Protein AF-A0A7S4VRE0-F1 (afdb_monomer)

Secondary structure (DSSP, 8-state):
-TT-HHHHH-GGGTTS-BSS-TT-S-HHHHHHHHTT-----TT-PPPPS-EEPBTTBTT-SB-EEPPTHHHHTT-EEE-TTS-B-S-TTS-HHHHHHHHHHSPSPPEEE--HHHHHHTHHHHHHHHHTTS------

Nearest PDB structures (foldseek):
  6ku6-assembly2_H  TM=9.692E-01  e=5.328E-10  Saccharomyces cerevisiae S288C
  5zyn-assembly1_B  TM=9.684E-01  e=9.035E-10  Saccharomyces cerevisiae S288C
  1p2e-assembly1_A  TM=9.131E-01  e=3.989E-05  Shewanella frigidimarina
  1qo8-assembly1_D  TM=6.946E-01  e=1.807E-05  Shewanella frigidimarina
  5kxj-assembly1_A  TM=6.641E-01  e=2.915E-03  Salmonella enterica subsp. enterica serovar Typhimurium str. LT2

Structure (mmCIF, N/CA/C/O backbone):
data_AF-A0A7S4VRE0-F1
#
_entry.id   AF-A0A7S4VRE0-F1
#
loop_
_atom_site.group_PDB
_atom_site.id
_atom_site.type_symbol
_atom_site.label_atom_id
_atom_site.label_alt_id
_atom_site.label_comp_id
_atom_site.label_asym_id
_atom_site.label_entity_id
_atom_site.label_seq_id
_atom_site.pdbx_PDB_ins_code
_atom_site.Cartn_x
_atom_site.Cartn_y
_atom_site.Cartn_z
_atom_site.occupancy
_atom_site.B_iso_or_equiv
_atom_site.auth_seq_id
_atom_site.auth_comp_id
_atom_site.auth_asym_id
_atom_site.auth_atom_id
_atom_site.pdbx_PDB_model_num
ATOM 1 N N . THR A 1 1 ? -0.683 -3.765 20.785 1.00 59.28 1 THR A N 1
ATOM 2 C CA . THR A 1 1 ? -0.899 -3.597 22.242 1.00 59.28 1 THR A CA 1
ATOM 3 C C . THR A 1 1 ? -2.379 -3.767 22.547 1.00 59.28 1 THR A C 1
ATOM 5 O O . THR A 1 1 ? -3.172 -3.715 21.614 1.00 59.28 1 THR A O 1
ATOM 8 N N . GLN A 1 2 ? -2.767 -3.960 23.815 1.00 63.28 2 GLN A N 1
ATOM 9 C CA . GLN A 1 2 ? -4.182 -4.116 24.212 1.00 63.28 2 GLN A CA 1
ATOM 10 C C . GLN A 1 2 ? -5.059 -2.887 23.877 1.00 63.28 2 GLN A C 1
ATOM 12 O O . GLN A 1 2 ? -6.265 -3.016 23.718 1.00 63.28 2 GLN A O 1
ATOM 17 N N . GLN A 1 3 ? -4.454 -1.706 23.701 1.00 82.00 3 GLN A N 1
ATOM 18 C CA . GLN A 1 3 ? -5.136 -0.451 23.341 1.00 82.00 3 GLN A CA 1
ATOM 19 C C . GLN A 1 3 ? -5.042 -0.103 21.842 1.00 82.00 3 GLN A C 1
ATOM 21 O O . GLN A 1 3 ? -5.149 1.063 21.453 1.00 82.00 3 GLN A O 1
ATOM 26 N N . SER A 1 4 ? -4.730 -1.075 20.984 1.00 92.19 4 SER A N 1
ATOM 27 C CA . SER A 1 4 ? -4.670 -0.830 19.543 1.00 92.19 4 SER A CA 1
ATOM 28 C C . SER A 1 4 ? -6.082 -0.668 18.984 1.00 92.19 4 SER A C 1
ATOM 30 O O . SER A 1 4 ? -6.878 -1.598 19.071 1.00 92.19 4 SER A O 1
ATOM 32 N N . LEU A 1 5 ? -6.365 0.481 18.361 1.00 95.44 5 LEU A N 1
ATOM 33 C CA . LEU A 1 5 ? -7.627 0.693 17.646 1.00 95.44 5 LEU A CA 1
ATOM 34 C C . LEU A 1 5 ? -7.777 -0.322 16.502 1.00 95.44 5 LEU A C 1
ATOM 36 O O . LEU A 1 5 ? -8.841 -0.899 16.324 1.00 95.44 5 LEU A O 1
ATOM 40 N N . LEU A 1 6 ? -6.689 -0.636 15.790 1.00 96.12 6 LEU A N 1
ATOM 41 C CA . LEU A 1 6 ? -6.727 -1.652 14.737 1.00 96.12 6 LEU A CA 1
ATOM 42 C C . LEU A 1 6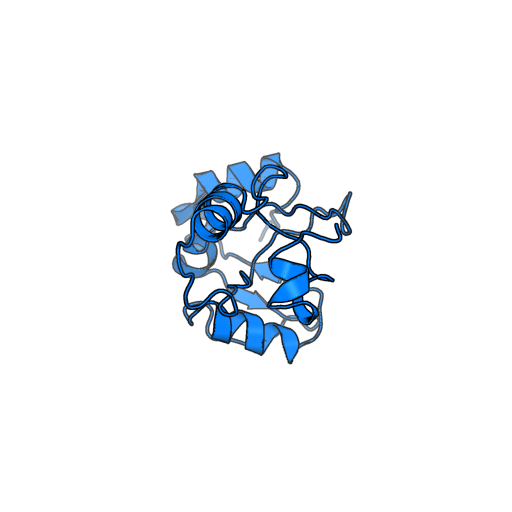 ? -7.120 -3.031 15.289 1.00 96.12 6 LEU A C 1
ATOM 44 O O . LEU A 1 6 ? -7.958 -3.700 14.700 1.00 96.12 6 LEU A O 1
ATOM 48 N N . ALA A 1 7 ? -6.583 -3.431 16.447 1.00 95.12 7 ALA A N 1
ATOM 49 C CA . ALA A 1 7 ? -6.953 -4.699 17.078 1.00 95.12 7 ALA A CA 1
ATOM 50 C C . ALA A 1 7 ? -8.415 -4.734 17.558 1.00 95.12 7 ALA A C 1
ATOM 52 O O . ALA A 1 7 ? -8.995 -5.812 17.635 1.00 95.12 7 ALA A O 1
ATOM 53 N N .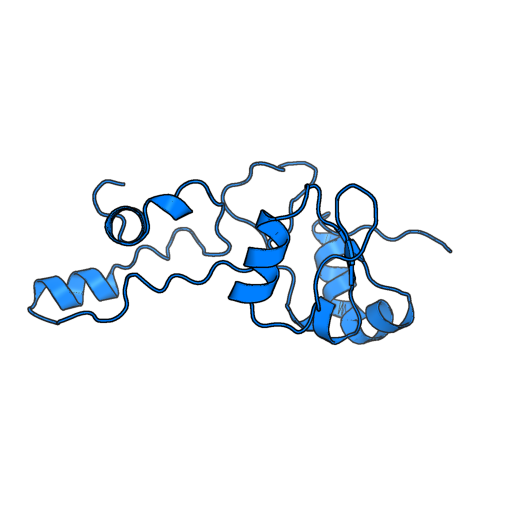 GLN A 1 8 ? -9.001 -3.581 17.889 1.00 94.75 8 GLN A N 1
ATOM 54 C CA . GLN A 1 8 ? -10.392 -3.476 18.336 1.00 94.75 8 GLN A CA 1
ATOM 55 C C . GLN A 1 8 ? -11.376 -3.514 17.162 1.00 94.75 8 GLN A C 1
ATOM 57 O O . GLN A 1 8 ? -12.347 -4.263 17.209 1.00 94.75 8 GLN A O 1
ATOM 62 N N . TYR A 1 9 ? -11.116 -2.737 16.108 1.00 96.31 9 TYR A N 1
ATOM 63 C CA . TYR A 1 9 ? -12.071 -2.534 15.014 1.00 96.31 9 TYR A CA 1
ATOM 64 C C . TYR A 1 9 ? -11.821 -3.429 13.793 1.00 96.31 9 TYR A C 1
ATOM 66 O O . TYR A 1 9 ? -12.765 -3.772 13.087 1.00 96.31 9 TYR A O 1
ATOM 74 N N . ARG A 1 10 ? -10.568 -3.827 13.531 1.00 96.50 10 ARG A N 1
ATOM 75 C CA . ARG A 1 10 ? -10.160 -4.669 12.387 1.00 96.50 10 ARG A CA 1
ATOM 76 C C . ARG A 1 10 ? -9.045 -5.657 12.762 1.00 96.50 10 ARG A C 1
ATOM 78 O O . ARG A 1 10 ? -7.952 -5.619 12.183 1.00 96.50 10 ARG A O 1
ATOM 85 N N . PRO A 1 11 ? -9.290 -6.560 13.735 1.00 95.69 11 PRO A N 1
ATOM 86 C CA . PRO A 1 11 ? -8.298 -7.546 14.167 1.00 95.69 11 PRO A CA 1
ATOM 87 C C . PRO A 1 11 ? -7.816 -8.447 13.023 1.00 95.69 11 PRO A C 1
ATOM 89 O O . PRO A 1 11 ? -6.675 -8.907 13.043 1.00 95.69 11 PRO A O 1
ATOM 92 N N . ASP A 1 12 ? -8.648 -8.650 12.000 1.00 95.69 12 ASP A N 1
ATOM 93 C CA . ASP A 1 12 ? -8.320 -9.392 10.786 1.00 95.69 12 ASP A CA 1
ATOM 94 C C . ASP A 1 12 ? -7.128 -8.794 10.023 1.00 95.69 12 ASP A C 1
ATOM 96 O O . ASP A 1 12 ? -6.383 -9.540 9.395 1.00 95.69 12 ASP A O 1
ATOM 100 N N . LEU A 1 13 ? -6.873 -7.486 10.129 1.00 96.25 13 LEU A N 1
ATOM 101 C CA . LEU A 1 13 ? -5.767 -6.811 9.439 1.00 96.25 13 LEU A CA 1
ATOM 102 C C . LEU A 1 13 ? -4.454 -6.776 10.235 1.00 96.25 13 LEU A C 1
ATOM 104 O O . LEU A 1 13 ? -3.427 -6.378 9.691 1.00 96.25 13 LEU A O 1
ATOM 108 N N . MET A 1 14 ? -4.440 -7.214 11.499 1.00 94.38 14 MET A N 1
ATOM 109 C CA . MET A 1 14 ? -3.271 -7.102 12.394 1.00 94.38 14 MET A CA 1
ATOM 110 C C . MET A 1 14 ? -2.025 -7.859 11.915 1.00 94.38 14 MET A C 1
ATOM 112 O O . MET A 1 14 ? -0.911 -7.569 12.354 1.00 94.38 14 MET A O 1
ATOM 116 N N . HIS A 1 15 ? -2.206 -8.854 11.048 1.00 94.00 15 HIS A N 1
ATOM 117 C CA . HIS A 1 15 ? -1.110 -9.638 10.488 1.00 94.00 15 HIS A CA 1
ATOM 118 C C . HIS A 1 15 ? -0.371 -8.905 9.356 1.00 94.00 15 HIS A C 1
ATOM 120 O O . HIS A 1 15 ? 0.767 -9.264 9.046 1.00 94.00 15 HIS A O 1
ATOM 126 N N . LEU A 1 16 ? -0.989 -7.885 8.751 1.00 96.06 16 LEU A N 1
ATOM 127 C CA . LEU A 1 16 ? -0.405 -7.127 7.651 1.00 96.06 16 LEU A CA 1
ATOM 128 C C . LEU A 1 16 ? 0.692 -6.174 8.147 1.00 96.06 16 LEU A C 1
ATOM 130 O O . LEU A 1 16 ? 0.618 -5.654 9.264 1.00 96.06 16 LEU A O 1
ATOM 134 N N . PRO A 1 17 ? 1.716 -5.904 7.321 1.00 96.00 17 PRO A N 1
ATOM 135 C CA . PRO A 1 17 ? 2.636 -4.812 7.590 1.00 96.00 17 PRO A CA 1
ATOM 136 C C . PRO A 1 17 ? 1.953 -3.454 7.344 1.00 96.00 17 PRO A C 1
ATOM 138 O O . PRO A 1 17 ? 0.884 -3.371 6.741 1.00 96.00 17 PRO A O 1
ATOM 141 N N . THR A 1 18 ? 2.594 -2.373 7.780 1.00 96.50 18 THR A N 1
ATOM 142 C CA . THR A 1 18 ? 2.076 -1.003 7.663 1.00 96.50 18 THR A CA 1
ATOM 143 C C . THR A 1 18 ? 3.033 -0.100 6.893 1.00 96.50 18 THR A C 1
ATOM 145 O O . THR A 1 18 ? 4.233 -0.347 6.851 1.00 96.50 18 THR A O 1
ATOM 148 N N . THR A 1 19 ? 2.524 0.968 6.286 1.00 96.12 19 THR A N 1
ATOM 149 C CA . THR A 1 19 ? 3.349 2.052 5.719 1.00 96.12 19 THR A CA 1
ATOM 150 C C . THR A 1 19 ? 3.447 3.258 6.650 1.00 96.12 19 THR A C 1
ATOM 152 O O . THR A 1 19 ? 4.111 4.239 6.325 1.00 96.12 19 THR A O 1
ATOM 155 N N . ASN A 1 20 ? 2.764 3.204 7.795 1.00 95.81 20 ASN A N 1
ATOM 156 C CA . ASN A 1 20 ? 2.771 4.261 8.793 1.00 95.81 20 ASN A CA 1
ATOM 157 C C . ASN A 1 20 ? 4.031 4.185 9.662 1.00 95.81 20 ASN A C 1
ATOM 159 O O . ASN A 1 20 ? 4.584 3.107 9.884 1.00 95.81 20 ASN A O 1
ATOM 163 N N . GLY A 1 21 ? 4.452 5.331 10.195 1.00 92.81 21 GLY A N 1
ATOM 164 C CA . GLY A 1 21 ? 5.466 5.366 11.243 1.00 92.81 21 GLY A CA 1
ATOM 165 C C . GLY A 1 21 ? 4.919 4.856 12.579 1.00 92.81 21 GLY A C 1
ATOM 166 O O . GLY A 1 21 ? 3.709 4.821 12.804 1.00 92.81 21 GLY A O 1
ATOM 167 N N . GLU A 1 22 ? 5.819 4.515 13.499 1.00 92.00 22 GLU A N 1
ATOM 168 C CA . GLU A 1 22 ? 5.470 3.978 14.827 1.00 92.00 22 GLU A CA 1
ATOM 169 C C . GLU A 1 22 ? 4.628 4.940 15.683 1.00 92.00 22 GLU A C 1
ATOM 171 O O . GLU A 1 22 ? 3.936 4.512 16.600 1.00 92.00 22 GLU A O 1
ATOM 176 N N . HIS A 1 23 ? 4.641 6.232 15.349 1.00 93.12 23 HIS A N 1
ATOM 177 C CA . HIS A 1 23 ? 3.879 7.288 16.016 1.00 93.12 23 HIS A CA 1
ATOM 178 C C . HIS A 1 23 ? 2.390 7.332 15.622 1.00 93.12 23 HIS A C 1
ATOM 180 O O . HIS A 1 23 ? 1.619 8.086 16.210 1.00 93.12 23 HIS A O 1
ATOM 186 N N . CYS A 1 24 ? 1.946 6.552 14.633 1.00 94.56 24 CYS A N 1
ATOM 187 C CA . CYS A 1 24 ? 0.542 6.508 14.213 1.00 94.56 24 CYS A CA 1
ATOM 188 C C . CYS A 1 24 ? -0.293 5.582 15.122 1.00 94.56 24 CYS A C 1
ATOM 190 O O . CYS A 1 24 ? -0.784 4.538 14.693 1.00 94.56 24 CYS A O 1
ATOM 192 N N . THR A 1 25 ? -0.452 5.959 16.391 1.00 94.56 25 THR A N 1
ATOM 193 C CA . THR A 1 25 ? -1.039 5.138 17.475 1.00 94.56 25 THR A CA 1
ATOM 194 C C . THR A 1 25 ? -2.506 5.447 17.795 1.00 94.56 25 THR A C 1
ATOM 196 O O . THR A 1 25 ? -3.122 4.743 18.605 1.00 94.56 25 THR A O 1
ATOM 199 N N . GLY A 1 26 ? -3.083 6.471 17.158 1.00 96.00 26 GLY A N 1
ATOM 200 C CA . GLY A 1 26 ? -4.479 6.879 17.346 1.00 96.00 26 GLY A CA 1
ATOM 201 C C . GLY A 1 26 ? -4.735 7.719 18.600 1.00 96.00 26 GLY A C 1
ATOM 202 O O . GLY A 1 26 ? -5.871 7.783 19.061 1.00 96.00 26 GLY A O 1
ATOM 203 N N . ASP A 1 27 ? -3.705 8.352 19.164 1.00 96.12 27 ASP A N 1
ATOM 204 C CA . ASP A 1 27 ? -3.801 9.041 20.459 1.00 96.12 27 ASP A CA 1
ATOM 205 C C . ASP A 1 27 ? -4.836 10.174 20.458 1.00 96.12 27 ASP A C 1
ATOM 207 O O . ASP A 1 27 ? -5.592 10.311 21.414 1.00 96.12 27 ASP A O 1
ATOM 211 N N . GLY A 1 28 ? -4.955 10.925 19.357 1.00 96.56 28 GLY A N 1
ATOM 212 C CA . GLY A 1 28 ? -5.983 11.961 19.210 1.00 96.56 28 GLY A CA 1
ATOM 213 C C . GLY A 1 28 ? -7.416 11.419 19.275 1.00 96.56 28 GLY A C 1
ATOM 214 O O . GLY A 1 28 ? -8.258 12.004 19.951 1.00 96.56 28 GLY A O 1
ATOM 215 N N . ILE A 1 29 ? -7.677 10.275 18.631 1.00 97.00 29 ILE A N 1
ATOM 216 C CA . ILE A 1 29 ? -8.993 9.613 18.657 1.00 97.00 29 ILE A CA 1
ATOM 217 C C . ILE A 1 29 ? -9.316 9.179 20.089 1.00 97.00 29 ILE A C 1
ATOM 219 O O . ILE A 1 29 ? -10.369 9.522 20.618 1.00 97.00 29 ILE A O 1
ATOM 223 N N . LYS A 1 30 ? -8.364 8.513 20.752 1.00 96.12 30 LYS A N 1
ATOM 224 C CA . LYS A 1 30 ? -8.524 8.036 22.134 1.00 96.12 30 LYS A CA 1
ATOM 225 C C . LYS A 1 30 ? -8.766 9.177 23.120 1.00 96.12 30 LYS A C 1
ATOM 227 O O . LYS A 1 30 ? -9.611 9.053 23.999 1.00 96.12 30 LYS A O 1
ATOM 232 N N . MET A 1 31 ? -8.038 10.289 22.982 1.00 97.31 31 MET A N 1
ATOM 233 C CA . MET A 1 31 ? -8.246 11.476 23.818 1.00 97.31 31 MET A CA 1
ATOM 234 C C . MET A 1 31 ? -9.637 12.079 23.605 1.00 97.31 31 MET A C 1
ATOM 236 O O . MET A 1 31 ? -10.286 12.449 24.580 1.00 97.31 31 MET A O 1
ATOM 240 N N . GLY A 1 32 ? -10.108 12.149 22.356 1.00 97.81 32 GLY A N 1
ATOM 241 C CA . GLY A 1 32 ? -11.454 12.623 22.032 1.00 97.81 32 GLY A CA 1
ATOM 242 C C . GLY A 1 32 ? -12.546 11.752 22.654 1.00 97.81 32 GLY A C 1
ATOM 243 O O . GLY A 1 32 ? -13.453 12.273 23.301 1.00 97.81 32 GLY A O 1
ATOM 244 N N . GLU A 1 33 ? -12.433 10.430 22.526 1.00 96.31 33 GLU A N 1
ATOM 245 C CA . GLU A 1 33 ? -13.371 9.475 23.134 1.00 96.31 33 GLU A CA 1
ATOM 246 C C . GLU A 1 33 ? -13.372 9.557 24.666 1.00 96.31 33 GLU A C 1
ATOM 248 O O . GLU A 1 33 ? -14.435 9.535 25.288 1.00 96.31 33 GLU A O 1
ATOM 253 N N . ALA A 1 34 ? -12.201 9.738 25.285 1.00 96.81 34 ALA A N 1
ATOM 254 C CA . ALA A 1 34 ? -12.069 9.853 26.738 1.00 96.81 34 ALA A CA 1
ATOM 255 C C . ALA A 1 34 ? -12.815 11.063 27.332 1.00 96.81 34 ALA A C 1
ATOM 257 O O . ALA A 1 34 ? -13.214 11.016 28.495 1.00 96.81 34 ALA A O 1
ATOM 258 N N . ILE A 1 35 ? -13.038 12.127 26.550 1.00 98.06 35 ILE A N 1
ATOM 259 C CA . ILE A 1 35 ? -13.809 13.313 26.965 1.00 98.06 35 ILE A CA 1
ATOM 260 C C . ILE A 1 35 ? -15.264 13.296 26.463 1.00 98.06 35 ILE A C 1
ATOM 262 O O . ILE A 1 35 ? -15.940 14.324 26.482 1.00 98.06 35 ILE A O 1
ATOM 266 N N . GLY A 1 36 ? -15.759 12.137 26.016 1.00 97.75 36 GLY A N 1
ATOM 267 C CA . GLY A 1 36 ? -17.139 11.950 25.555 1.00 97.75 36 GLY A CA 1
ATOM 268 C C . GLY A 1 36 ? -17.367 12.243 24.069 1.00 97.75 36 GLY A C 1
ATOM 269 O O . GLY A 1 36 ? -18.517 12.264 23.622 1.00 97.75 36 GLY A O 1
ATOM 270 N N . GLY A 1 37 ? -16.302 12.460 23.294 1.00 97.88 37 GLY A N 1
ATOM 271 C CA . GLY A 1 37 ? -16.371 12.510 21.837 1.00 97.88 37 GLY A CA 1
ATOM 272 C C . GLY A 1 37 ? -16.834 11.172 21.259 1.00 97.88 37 GLY A C 1
ATOM 273 O O . GLY A 1 37 ? -16.545 10.108 21.802 1.00 97.88 37 GLY A O 1
ATOM 274 N N . LYS A 1 38 ? -17.572 11.221 20.148 1.00 97.25 38 LYS A N 1
ATOM 275 C CA . LYS A 1 38 ? -18.017 10.022 19.432 1.00 97.25 38 LYS A CA 1
ATOM 276 C C . LYS A 1 38 ? -17.213 9.862 18.154 1.00 97.25 38 LYS A C 1
ATOM 278 O O . LYS A 1 38 ? -17.113 10.807 17.374 1.00 97.25 38 LYS A O 1
ATOM 283 N N . SER A 1 39 ? -16.700 8.661 17.941 1.00 96.62 39 SER A N 1
ATOM 284 C CA . SER A 1 39 ? -16.082 8.255 16.686 1.00 96.62 39 SER A CA 1
ATOM 285 C C . SER A 1 39 ? -17.124 7.655 15.746 1.00 96.62 39 SER A C 1
ATOM 287 O O . SER A 1 39 ? -18.127 7.091 16.185 1.00 96.62 39 SER A O 1
ATOM 289 N N . ILE A 1 40 ? -16.870 7.767 14.448 1.00 97.31 40 ILE A N 1
ATOM 290 C CA . ILE A 1 40 ? -17.605 7.071 13.393 1.00 97.31 40 ILE A CA 1
ATOM 291 C C . ILE A 1 40 ? -16.593 6.380 12.484 1.00 97.31 40 ILE A C 1
ATOM 293 O O . ILE A 1 40 ? -15.447 6.824 12.387 1.00 97.31 40 ILE A O 1
ATOM 297 N N . ASP A 1 41 ? -17.028 5.308 11.831 1.00 97.75 41 ASP A N 1
ATOM 298 C CA . ASP A 1 41 ? -16.311 4.660 10.735 1.00 97.75 41 ASP A CA 1
ATOM 299 C C . ASP A 1 41 ? -14.910 4.104 11.080 1.00 97.75 41 ASP A C 1
ATOM 301 O O . ASP A 1 41 ? -14.064 3.937 10.198 1.00 97.75 41 ASP A O 1
ATOM 305 N N . LEU A 1 42 ? -14.636 3.776 12.350 1.00 97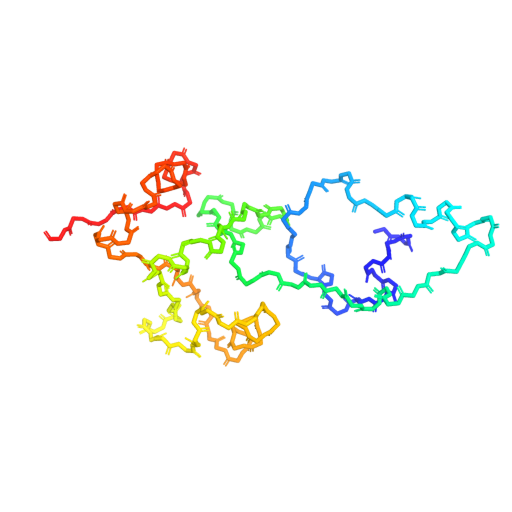.00 42 LEU A N 1
ATOM 306 C CA . LEU A 1 42 ? -13.333 3.236 12.779 1.00 97.00 42 LEU A CA 1
ATOM 307 C C . LEU A 1 42 ? -13.033 1.837 12.209 1.00 97.00 42 LEU A C 1
ATOM 309 O O . LEU A 1 42 ? -11.876 1.416 12.161 1.00 97.00 42 LEU A O 1
ATOM 313 N N . GLU A 1 43 ? -14.052 1.126 11.735 1.00 96.12 43 GLU A N 1
ATOM 314 C CA . GLU A 1 43 ? -13.937 -0.139 11.012 1.00 96.12 43 GLU A CA 1
ATOM 315 C C . GLU A 1 43 ? -13.397 0.019 9.575 1.00 96.12 43 GLU A C 1
ATOM 317 O O . GLU A 1 43 ? -12.883 -0.944 8.983 1.00 96.12 43 GLU A O 1
ATOM 322 N N . TRP A 1 44 ? -13.454 1.231 9.008 1.00 97.00 44 TRP A N 1
ATOM 323 C CA . TRP A 1 44 ? -13.041 1.523 7.633 1.00 97.00 44 TRP A CA 1
ATOM 324 C C . TRP A 1 44 ? -11.542 1.799 7.534 1.00 97.00 44 TRP A C 1
ATOM 326 O O . TRP A 1 44 ? -11.073 2.921 7.348 1.00 97.00 44 TRP A O 1
ATOM 336 N N . VAL A 1 45 ? -10.767 0.721 7.609 1.00 97.81 45 VAL A N 1
ATOM 337 C CA . VAL A 1 45 ? -9.309 0.755 7.455 1.00 97.81 45 VAL A CA 1
ATOM 338 C C . VAL A 1 45 ? -8.913 0.454 6.010 1.00 97.81 45 VAL A C 1
ATOM 340 O O . VAL A 1 45 ? -9.208 -0.616 5.474 1.00 97.81 45 VAL A O 1
ATOM 343 N N . GLN A 1 46 ? -8.198 1.386 5.380 1.00 97.75 46 GLN A N 1
ATOM 344 C CA . GLN A 1 46 ? -7.668 1.204 4.032 1.00 97.75 46 GLN A CA 1
ATOM 345 C C . GLN A 1 46 ? -6.365 0.397 4.047 1.00 97.75 46 GLN A C 1
ATOM 347 O O . GLN A 1 46 ? -5.392 0.776 4.695 1.00 97.75 46 GLN A O 1
ATOM 352 N N . VAL A 1 47 ? -6.317 -0.668 3.246 1.00 97.88 47 VAL A N 1
ATOM 353 C CA . VAL A 1 47 ? -5.090 -1.423 2.962 1.00 97.88 47 VAL A CA 1
ATOM 354 C C . VAL A 1 47 ? -4.564 -1.002 1.594 1.00 97.88 47 VAL A C 1
ATOM 356 O O . VAL A 1 47 ? -5.251 -1.160 0.581 1.00 97.88 47 VAL A O 1
ATOM 359 N N . HIS A 1 48 ? -3.352 -0.445 1.557 1.00 97.81 48 HIS A N 1
ATOM 360 C CA . HIS A 1 48 ? -2.729 -0.027 0.305 1.00 97.81 48 HIS A CA 1
ATOM 361 C C . HIS A 1 48 ? -2.098 -1.230 -0.424 1.00 97.81 48 HIS A C 1
ATOM 363 O O . HIS A 1 48 ? -1.338 -1.970 0.202 1.00 97.81 48 HIS A O 1
ATOM 369 N N . PRO A 1 49 ? -2.333 -1.413 -1.739 1.00 96.94 49 PRO A N 1
ATOM 370 C CA . PRO A 1 49 ? -1.894 -2.616 -2.457 1.00 96.94 49 PRO A CA 1
ATOM 371 C C . PRO A 1 49 ? -0.370 -2.712 -2.643 1.00 96.94 49 PRO A C 1
ATOM 373 O O . PRO A 1 49 ? 0.190 -3.800 -2.711 1.00 96.94 49 PRO A O 1
ATOM 376 N N . THR A 1 50 ? 0.329 -1.577 -2.737 1.00 96.81 50 THR A N 1
ATOM 377 C CA . THR A 1 50 ? 1.748 -1.535 -3.142 1.00 96.81 50 THR A CA 1
ATOM 378 C C . THR A 1 50 ? 2.687 -1.057 -2.029 1.00 96.81 50 THR A C 1
ATOM 380 O O . THR A 1 50 ? 3.353 -0.031 -2.157 1.00 96.81 50 THR A O 1
ATOM 383 N N . GLY A 1 51 ? 2.750 -1.800 -0.921 1.00 96.94 51 GLY A N 1
ATOM 384 C CA . GLY A 1 51 ? 3.863 -1.707 0.034 1.00 96.94 51 GLY A CA 1
ATOM 385 C C . GLY A 1 51 ? 5.085 -2.463 -0.498 1.00 96.94 51 GLY A C 1
ATOM 386 O O . GLY A 1 51 ? 5.003 -3.661 -0.761 1.00 96.94 51 GLY A O 1
ATOM 387 N N . LEU A 1 52 ? 6.212 -1.778 -0.691 1.00 96.12 52 LEU A N 1
ATOM 388 C CA . LEU A 1 52 ? 7.423 -2.358 -1.270 1.00 96.12 52 LEU A CA 1
ATOM 389 C C . LEU A 1 52 ? 8.119 -3.292 -0.279 1.00 96.12 52 LEU A C 1
ATOM 391 O O . LEU A 1 52 ? 8.470 -2.903 0.837 1.00 96.12 52 LEU A O 1
ATOM 395 N N . VAL A 1 53 ? 8.353 -4.523 -0.729 1.00 94.75 53 VAL A N 1
ATOM 396 C CA . VAL A 1 53 ? 9.138 -5.528 -0.012 1.00 94.75 53 VAL A CA 1
ATOM 397 C C . VAL A 1 53 ? 10.612 -5.282 -0.305 1.00 94.75 53 VAL A C 1
ATOM 399 O O . VAL A 1 53 ? 11.037 -5.316 -1.461 1.00 94.75 53 VAL A O 1
ATOM 402 N N . LYS A 1 54 ? 11.397 -5.033 0.742 1.00 93.31 54 LYS A N 1
ATOM 403 C CA . LYS A 1 54 ? 12.846 -4.909 0.623 1.00 93.31 54 LYS A CA 1
ATOM 404 C C . LYS A 1 54 ? 13.456 -6.317 0.607 1.00 93.31 54 LYS A C 1
ATOM 406 O O . LYS A 1 54 ? 13.172 -7.079 1.526 1.00 93.31 54 LYS A O 1
ATOM 411 N N . PRO A 1 55 ? 14.245 -6.705 -0.412 1.00 90.25 55 PRO A N 1
ATOM 412 C CA . PRO A 1 55 ? 14.724 -8.085 -0.524 1.00 90.25 55 PRO A CA 1
ATOM 413 C C . PRO A 1 55 ? 15.611 -8.567 0.631 1.00 90.25 55 PRO A C 1
ATOM 415 O O . PRO A 1 55 ? 15.662 -9.766 0.877 1.00 90.25 55 PRO A O 1
ATOM 418 N N . ASP A 1 56 ? 16.312 -7.662 1.314 1.00 91.50 56 ASP A N 1
ATOM 419 C CA . ASP A 1 56 ? 17.175 -7.981 2.460 1.00 91.50 56 ASP A CA 1
ATOM 420 C C . ASP A 1 56 ? 16.430 -8.002 3.808 1.00 91.50 56 ASP A C 1
ATOM 422 O O . ASP A 1 56 ? 16.966 -8.516 4.783 1.00 91.50 56 ASP A O 1
ATOM 426 N N . ASP A 1 57 ? 15.198 -7.488 3.856 1.00 93.19 57 ASP A N 1
ATOM 427 C CA . ASP A 1 57 ? 14.296 -7.565 5.010 1.00 93.19 57 ASP A CA 1
ATOM 428 C C . ASP A 1 57 ? 12.832 -7.718 4.538 1.00 93.19 57 ASP A C 1
ATOM 430 O O . ASP A 1 57 ? 12.019 -6.777 4.583 1.00 93.19 57 ASP A O 1
ATOM 434 N N . PRO A 1 58 ? 12.478 -8.902 4.002 1.00 91.69 58 PRO A N 1
ATOM 435 C CA . PRO A 1 58 ? 11.167 -9.127 3.408 1.00 91.69 58 PRO A CA 1
ATOM 436 C C . PRO A 1 58 ? 10.034 -9.104 4.440 1.00 91.69 58 PRO A C 1
ATOM 438 O O . PRO A 1 58 ? 8.905 -8.759 4.084 1.00 91.69 58 PRO A O 1
ATOM 441 N N . ASP A 1 59 ? 10.333 -9.361 5.716 1.00 93.31 59 ASP A N 1
ATOM 442 C CA . ASP A 1 59 ? 9.359 -9.458 6.810 1.00 93.31 59 ASP A CA 1
ATOM 443 C C . ASP A 1 59 ? 9.237 -8.172 7.645 1.00 93.31 59 ASP A C 1
ATOM 445 O O . ASP A 1 59 ? 8.427 -8.118 8.576 1.00 93.31 59 ASP A O 1
ATOM 449 N N . ALA A 1 60 ? 9.958 -7.103 7.271 1.00 93.38 60 ALA A N 1
ATOM 450 C CA . ALA A 1 60 ? 9.866 -5.786 7.906 1.00 93.38 60 ALA A CA 1
ATOM 451 C C . ALA A 1 60 ? 8.408 -5.377 8.175 1.00 93.38 60 ALA A C 1
ATOM 453 O O . ALA A 1 60 ? 7.581 -5.355 7.256 1.00 93.38 60 ALA A O 1
ATOM 454 N N . LYS A 1 61 ? 8.081 -5.011 9.417 1.00 93.19 61 LYS A N 1
ATOM 455 C CA . LYS A 1 61 ? 6.717 -4.588 9.780 1.00 93.19 61 LYS A CA 1
ATOM 456 C C . LYS A 1 61 ? 6.317 -3.262 9.142 1.00 93.19 61 LYS A C 1
ATOM 458 O O . LYS A 1 61 ? 5.132 -3.055 8.892 1.00 93.19 61 LYS A O 1
ATOM 463 N N . ILE A 1 62 ? 7.291 -2.400 8.859 1.00 93.88 62 ILE A N 1
ATOM 464 C CA . ILE A 1 62 ? 7.090 -1.124 8.175 1.00 93.88 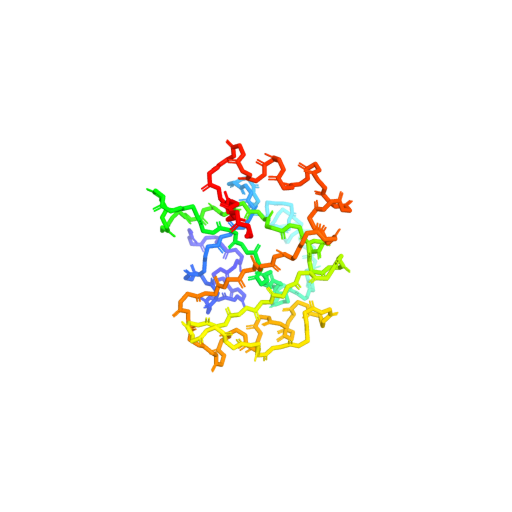62 ILE A CA 1
ATOM 465 C C . ILE A 1 62 ? 7.592 -1.258 6.735 1.00 93.88 62 ILE A C 1
ATOM 467 O O . ILE A 1 62 ? 8.740 -1.640 6.508 1.00 93.88 62 ILE A O 1
ATOM 471 N N . LYS A 1 63 ? 6.739 -0.952 5.755 1.00 95.25 63 LYS A N 1
ATOM 472 C CA . LYS A 1 63 ? 7.075 -0.984 4.326 1.00 95.25 63 LYS A CA 1
ATOM 473 C C . LYS A 1 63 ? 7.169 0.420 3.754 1.00 95.25 63 LYS A C 1
ATOM 475 O O . LYS A 1 63 ? 6.376 1.299 4.084 1.00 95.25 63 LYS A O 1
ATOM 480 N N . PHE A 1 64 ? 8.097 0.606 2.819 1.00 94.19 64 PHE A N 1
ATOM 481 C CA . PHE A 1 64 ? 8.098 1.800 1.980 1.00 94.19 64 PHE A CA 1
ATOM 482 C C . PHE A 1 64 ? 6.927 1.741 1.008 1.00 94.19 64 PHE A C 1
ATOM 484 O O . PHE A 1 64 ? 6.709 0.734 0.341 1.00 94.19 64 PHE A O 1
ATOM 491 N N . LEU A 1 65 ? 6.175 2.828 0.906 1.00 96.31 65 LEU A N 1
ATOM 492 C CA . LEU A 1 65 ? 5.059 2.904 -0.022 1.00 96.31 65 LEU A CA 1
ATOM 493 C C . LEU A 1 65 ? 5.576 3.097 -1.458 1.00 96.31 65 LEU A C 1
ATOM 495 O O . LEU A 1 65 ? 6.275 4.074 -1.747 1.00 96.31 65 LEU A O 1
ATOM 499 N N . ALA A 1 66 ? 5.204 2.196 -2.370 1.00 96.12 66 ALA A N 1
ATOM 500 C CA . ALA A 1 66 ? 5.281 2.487 -3.797 1.00 96.12 66 ALA A CA 1
ATOM 501 C C . ALA A 1 66 ? 4.145 3.448 -4.143 1.00 96.12 66 ALA A C 1
ATOM 503 O O . ALA A 1 66 ? 2.970 3.116 -3.954 1.00 96.12 66 ALA A O 1
ATOM 504 N N . ALA A 1 67 ? 4.511 4.629 -4.641 1.00 95.56 67 ALA A N 1
ATOM 505 C CA . ALA A 1 67 ? 3.564 5.661 -5.021 1.00 95.56 67 ALA A CA 1
ATOM 506 C C . ALA A 1 67 ? 2.566 5.119 -6.048 1.00 95.56 67 ALA A C 1
ATOM 508 O O . ALA A 1 67 ? 2.942 4.476 -7.028 1.00 95.56 67 ALA A O 1
ATOM 509 N N . GLU A 1 68 ? 1.289 5.435 -5.849 1.00 96.38 68 GLU A N 1
ATOM 510 C CA . GLU A 1 68 ? 0.213 5.114 -6.790 1.00 96.38 68 GLU A CA 1
ATOM 511 C C . GLU A 1 68 ? 0.485 5.681 -8.193 1.00 96.38 68 GLU A C 1
ATOM 513 O O . GLU A 1 68 ? 0.127 5.060 -9.191 1.00 96.38 68 GLU A O 1
ATOM 518 N N . ALA A 1 69 ? 1.240 6.783 -8.268 1.00 96.62 69 ALA A N 1
ATOM 519 C CA . ALA A 1 69 ? 1.738 7.361 -9.510 1.00 96.62 69 ALA A CA 1
ATOM 520 C C . ALA A 1 69 ? 2.505 6.359 -10.393 1.00 96.62 69 ALA A C 1
ATOM 522 O O . ALA A 1 69 ? 2.384 6.442 -11.606 1.00 96.62 69 ALA A O 1
ATOM 523 N N . LEU A 1 70 ? 3.217 5.372 -9.825 1.00 97.62 70 LEU A N 1
ATOM 524 C CA . LEU A 1 70 ? 3.893 4.330 -10.612 1.00 97.62 70 LEU A CA 1
ATOM 525 C C . LEU A 1 70 ? 2.896 3.524 -11.462 1.00 97.62 70 LEU A C 1
ATOM 527 O O . LEU A 1 70 ? 3.183 3.213 -12.610 1.00 97.62 70 LEU A O 1
ATOM 531 N N . ARG A 1 71 ? 1.718 3.199 -10.912 1.00 97.81 71 ARG A N 1
ATOM 532 C CA . ARG A 1 71 ? 0.624 2.568 -11.672 1.00 97.81 71 ARG A CA 1
ATOM 533 C C . ARG A 1 71 ? 0.007 3.569 -12.654 1.00 97.81 71 ARG A C 1
ATOM 535 O O . ARG A 1 71 ? -0.250 3.214 -13.798 1.00 97.81 71 ARG A O 1
ATOM 542 N N . GLY A 1 72 ? -0.149 4.824 -12.224 1.00 97.56 72 GLY A N 1
ATOM 543 C CA . GLY A 1 72 ? -0.668 5.939 -13.028 1.00 97.56 72 GLY A CA 1
ATOM 544 C C . GLY A 1 72 ? 0.059 6.160 -14.357 1.00 97.56 72 GLY A C 1
ATOM 54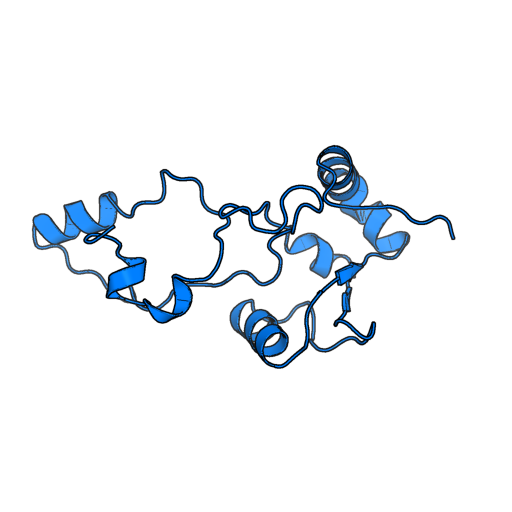5 O O . GLY A 1 72 ? -0.597 6.333 -15.377 1.00 97.56 72 GLY A O 1
ATOM 546 N N . VAL A 1 73 ? 1.392 6.080 -14.358 1.00 97.81 73 VAL A N 1
ATOM 547 C CA . VAL A 1 73 ? 2.227 6.274 -15.562 1.00 97.81 73 VAL A CA 1
ATOM 548 C C . VAL A 1 73 ? 2.331 5.026 -16.455 1.00 97.81 73 VAL A C 1
ATOM 550 O O . VAL A 1 73 ? 3.119 4.992 -17.394 1.00 97.81 73 VAL A O 1
ATOM 553 N N . GLY A 1 74 ? 1.563 3.968 -16.169 1.00 97.06 74 GLY A N 1
ATOM 554 C CA . GLY A 1 74 ? 1.551 2.730 -16.959 1.00 97.06 74 GLY A CA 1
ATOM 555 C C . GLY A 1 74 ? 2.256 1.538 -16.310 1.00 97.06 74 GLY A C 1
ATOM 556 O O . GLY A 1 74 ? 2.552 0.555 -16.992 1.00 97.06 74 GLY A O 1
ATOM 557 N N . GLY A 1 75 ? 2.535 1.597 -15.006 1.00 97.81 75 GLY A N 1
ATOM 558 C CA . GLY A 1 75 ? 3.045 0.454 -14.256 1.00 97.81 75 GLY A CA 1
ATOM 559 C C . GLY A 1 75 ? 2.020 -0.673 -14.147 1.00 97.81 75 GLY A C 1
ATOM 560 O O . GLY A 1 75 ? 0.860 -0.444 -13.807 1.00 97.81 75 GLY A O 1
ATOM 561 N N . LEU A 1 76 ? 2.470 -1.902 -14.395 1.00 98.00 76 LEU A N 1
ATOM 562 C CA . LEU A 1 76 ? 1.641 -3.106 -14.363 1.00 98.00 76 LEU A CA 1
ATOM 563 C C . LEU A 1 76 ? 1.912 -3.911 -13.098 1.00 98.00 76 LEU A C 1
ATOM 565 O O . LEU A 1 76 ? 3.060 -4.007 -12.661 1.00 98.00 76 LEU A O 1
ATOM 569 N N . VAL A 1 77 ? 0.876 -4.537 -12.540 1.00 98.06 77 VAL A N 1
ATOM 570 C CA . VAL A 1 77 ? 1.030 -5.458 -11.405 1.00 98.06 77 VAL A CA 1
ATOM 571 C C . VAL A 1 77 ? 0.847 -6.893 -11.889 1.00 98.06 77 VAL A C 1
ATOM 573 O O . VAL A 1 77 ? -0.191 -7.251 -12.445 1.00 98.06 77 VAL A O 1
ATOM 576 N N . LEU A 1 78 ? 1.878 -7.710 -11.681 1.00 98.06 78 LEU A N 1
ATOM 577 C CA . LEU A 1 78 ? 1.932 -9.108 -12.097 1.00 98.06 78 LEU A CA 1
ATOM 578 C C . LEU A 1 78 ? 1.906 -10.043 -10.888 1.00 98.06 78 LEU A C 1
ATOM 580 O O . LEU A 1 78 ? 2.480 -9.727 -9.842 1.00 98.06 78 LEU A O 1
ATOM 584 N N . ASP A 1 79 ? 1.265 -11.198 -11.043 1.00 97.88 79 ASP A N 1
ATOM 585 C CA . ASP A 1 79 ? 1.264 -12.283 -10.061 1.00 97.88 79 ASP A CA 1
ATOM 586 C C . ASP A 1 79 ? 2.577 -13.098 -10.085 1.00 97.88 79 ASP A C 1
ATOM 588 O O . ASP A 1 79 ? 3.534 -12.799 -10.814 1.00 97.88 79 ASP A O 1
ATOM 592 N N . ALA A 1 80 ? 2.619 -14.176 -9.296 1.00 97.19 80 ALA A N 1
ATOM 593 C CA . ALA A 1 80 ? 3.739 -15.114 -9.268 1.00 97.19 80 ALA A CA 1
ATOM 594 C C . ALA A 1 80 ? 4.090 -15.714 -10.643 1.00 97.19 80 ALA A C 1
ATOM 596 O O . ALA A 1 80 ? 5.256 -16.032 -10.875 1.00 97.19 80 ALA A O 1
ATOM 597 N N . ASN A 1 81 ? 3.105 -15.848 -11.535 1.00 97.00 81 ASN A N 1
ATOM 598 C CA . ASN A 1 81 ? 3.230 -16.449 -12.863 1.00 97.00 81 ASN A CA 1
ATOM 599 C C . ASN A 1 81 ? 3.537 -15.414 -13.959 1.00 97.00 81 ASN A C 1
ATOM 601 O O . ASN A 1 81 ? 3.579 -15.771 -15.136 1.00 97.00 81 ASN A O 1
ATOM 605 N N . GLY A 1 82 ? 3.709 -14.138 -13.599 1.00 96.44 82 GLY A N 1
ATOM 606 C CA . GLY A 1 82 ? 3.942 -13.055 -14.554 1.00 96.44 82 GLY A CA 1
ATOM 607 C C . GLY A 1 82 ? 2.683 -12.596 -15.295 1.00 96.44 82 GLY A C 1
ATOM 608 O O . GLY A 1 82 ? 2.797 -11.936 -16.326 1.00 96.44 82 GLY A O 1
ATOM 609 N N . LYS A 1 83 ? 1.484 -12.930 -14.805 1.00 97.75 83 LYS A N 1
ATOM 610 C CA . LYS A 1 83 ? 0.210 -12.529 -15.412 1.00 97.75 83 LYS A CA 1
ATOM 611 C C . LYS A 1 83 ? -0.361 -11.296 -14.722 1.00 97.75 83 LYS A C 1
ATOM 613 O O . LYS A 1 83 ? -0.314 -11.179 -13.498 1.00 97.75 83 LYS A O 1
ATOM 618 N N . ARG A 1 84 ? -0.950 -10.396 -15.514 1.00 97.88 84 ARG A N 1
ATOM 619 C CA . ARG A 1 84 ? -1.804 -9.323 -14.987 1.00 97.88 84 ARG A CA 1
ATOM 620 C C . ARG A 1 84 ? -3.069 -9.930 -14.394 1.00 97.88 84 ARG A C 1
ATOM 622 O O . ARG A 1 84 ? -3.621 -10.869 -14.964 1.00 97.88 84 ARG A O 1
ATOM 629 N N . PHE A 1 85 ? -3.533 -9.365 -13.287 1.00 97.62 8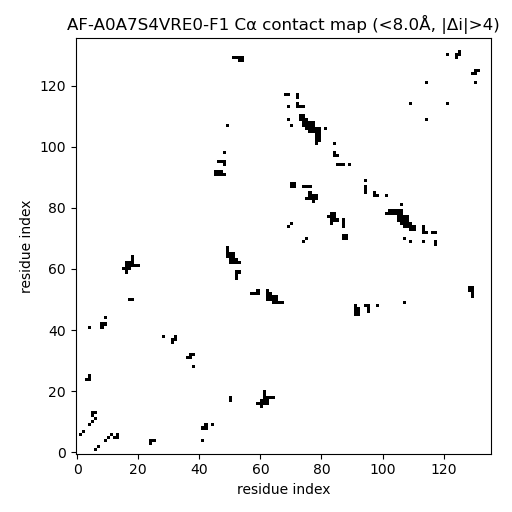5 PHE A N 1
ATOM 630 C CA . PHE A 1 85 ? -4.701 -9.876 -12.565 1.00 97.62 85 PHE A CA 1
ATOM 631 C C . PHE A 1 85 ? -5.685 -8.786 -12.118 1.00 97.62 85 PHE A C 1
ATOM 633 O O . PHE A 1 85 ? -6.730 -9.112 -11.574 1.00 97.62 85 PHE A O 1
ATOM 640 N N . ALA A 1 86 ? -5.379 -7.505 -12.337 1.00 97.12 86 A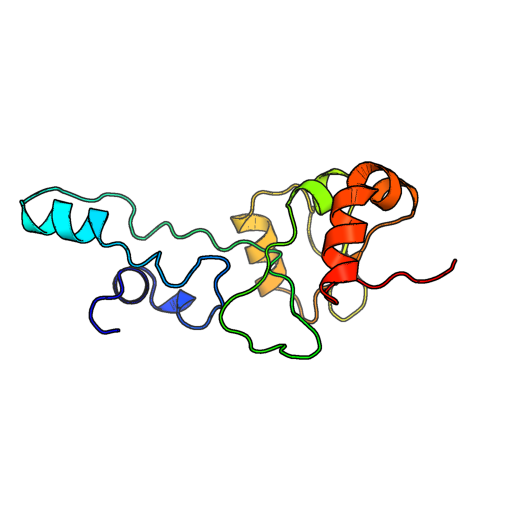LA A N 1
ATOM 641 C CA . ALA A 1 86 ? -6.238 -6.393 -11.941 1.00 97.12 86 ALA A CA 1
ATOM 642 C C . ALA A 1 86 ? -6.140 -5.236 -12.942 1.00 97.12 86 ALA A C 1
ATOM 644 O O . ALA A 1 86 ? -5.149 -5.112 -13.661 1.00 97.12 86 ALA A O 1
ATOM 645 N N . ASN A 1 87 ? -7.149 -4.361 -12.946 1.00 97.81 87 ASN A N 1
ATOM 646 C CA . ASN A 1 87 ? -6.989 -3.005 -13.467 1.00 97.81 87 ASN A CA 1
ATOM 647 C C . ASN A 1 87 ? -6.208 -2.166 -12.443 1.00 97.81 87 ASN A C 1
ATOM 649 O O . ASN A 1 87 ? -6.715 -1.870 -11.360 1.00 97.81 87 ASN A O 1
ATOM 653 N N . GLU A 1 88 ? -4.986 -1.772 -12.787 1.00 97.69 88 GLU A N 1
ATOM 654 C CA . GLU A 1 88 ? -4.049 -1.105 -11.885 1.00 97.69 88 GLU A CA 1
ATOM 655 C C . GLU A 1 88 ? -4.517 0.286 -11.439 1.00 97.69 88 GLU A C 1
ATOM 657 O O . GLU A 1 88 ? -4.046 0.770 -10.413 1.00 97.69 88 GLU A O 1
ATOM 662 N N . LEU A 1 89 ? -5.455 0.915 -12.154 1.00 97.69 89 LEU A N 1
ATOM 663 C CA . LEU A 1 89 ? -6.042 2.214 -11.793 1.00 97.69 89 LEU A CA 1
ATOM 664 C C . LEU A 1 89 ? -7.349 2.091 -10.998 1.00 97.69 89 LEU A C 1
ATOM 666 O O . LEU A 1 89 ? -7.999 3.095 -10.705 1.00 97.69 89 LEU A O 1
ATOM 670 N N . GLY A 1 90 ? -7.759 0.867 -10.658 1.00 97.06 90 GLY A N 1
ATOM 671 C CA . GLY A 1 90 ? -8.888 0.648 -9.766 1.00 97.06 90 GLY A CA 1
ATOM 672 C C . GLY A 1 90 ? -8.630 1.208 -8.364 1.00 97.06 90 GLY A C 1
ATOM 673 O O . GLY A 1 90 ? -7.493 1.460 -7.960 1.00 97.06 90 GLY A O 1
ATOM 674 N N . ARG A 1 91 ? -9.706 1.379 -7.592 1.00 97.00 91 ARG A N 1
ATOM 675 C CA . ARG A 1 91 ? -9.604 1.810 -6.192 1.00 97.00 91 ARG A CA 1
ATOM 676 C C . ARG A 1 91 ? -8.754 0.830 -5.372 1.00 97.00 91 ARG A C 1
ATOM 678 O O . ARG A 1 91 ? -8.653 -0.353 -5.691 1.00 97.00 91 ARG A O 1
ATOM 685 N N . ARG A 1 92 ? -8.177 1.317 -4.273 1.00 97.06 92 ARG A N 1
ATOM 686 C CA . ARG A 1 92 ? -7.259 0.538 -3.422 1.00 97.06 92 ARG A CA 1
ATOM 687 C C . ARG A 1 92 ? -7.901 -0.724 -2.846 1.00 97.06 92 ARG A C 1
ATOM 689 O O . ARG A 1 92 ? -7.255 -1.762 -2.830 1.00 97.06 92 ARG A O 1
ATOM 696 N N . ASP A 1 93 ? -9.162 -0.650 -2.428 1.00 96.81 93 ASP A N 1
ATOM 697 C CA . ASP A 1 93 ? -9.945 -1.800 -1.960 1.00 96.81 93 ASP A CA 1
ATOM 698 C C . ASP A 1 93 ? -10.102 -2.869 -3.050 1.00 96.81 93 ASP A C 1
ATOM 700 O O . ASP A 1 93 ? -9.896 -4.051 -2.785 1.00 96.81 93 ASP A O 1
ATOM 704 N N . TYR A 1 94 ? -10.381 -2.453 -4.287 1.00 98.12 94 TYR A N 1
ATOM 705 C CA . TYR A 1 94 ? -10.456 -3.353 -5.436 1.00 98.12 94 TYR A CA 1
ATOM 706 C C . TYR A 1 94 ? -9.104 -4.015 -5.731 1.00 98.12 94 TYR A C 1
ATOM 708 O O . TYR A 1 94 ? -9.032 -5.239 -5.781 1.00 98.12 94 TYR A O 1
ATOM 716 N N . VAL A 1 95 ? -8.024 -3.239 -5.884 1.00 98.06 95 VAL A N 1
ATOM 717 C CA . VAL A 1 95 ? -6.707 -3.798 -6.244 1.00 98.06 95 VAL A CA 1
ATOM 718 C C . VAL A 1 95 ? -6.193 -4.729 -5.144 1.00 98.06 95 VAL A C 1
ATOM 720 O O . VAL A 1 95 ? -5.737 -5.829 -5.444 1.00 98.06 95 VAL A O 1
ATOM 723 N N . THR A 1 96 ? -6.321 -4.338 -3.874 1.00 97.56 96 THR A N 1
ATOM 724 C CA . THR A 1 96 ? -5.978 -5.200 -2.733 1.00 97.56 96 THR A CA 1
ATOM 725 C C . THR A 1 96 ? -6.841 -6.469 -2.714 1.00 97.56 96 THR A C 1
ATOM 727 O O . THR A 1 96 ? -6.320 -7.562 -2.492 1.00 97.56 96 THR A O 1
ATOM 730 N N . GLY A 1 97 ? -8.138 -6.356 -3.014 1.00 97.81 97 GLY A N 1
ATOM 731 C CA . GLY A 1 97 ? -9.044 -7.499 -3.136 1.00 97.81 97 GLY A CA 1
ATOM 732 C C . GLY A 1 97 ? -8.636 -8.480 -4.234 1.00 97.81 97 GLY A C 1
ATOM 733 O O . GLY A 1 97 ? -8.653 -9.691 -4.018 1.00 97.81 97 GLY A O 1
ATOM 734 N N . GLU A 1 98 ? -8.212 -7.976 -5.392 1.00 98.19 98 GLU A N 1
ATOM 735 C CA . GLU A 1 98 ? -7.677 -8.810 -6.469 1.00 98.19 98 GLU A CA 1
ATOM 736 C C . GLU A 1 98 ? -6.343 -9.456 -6.076 1.00 98.19 98 GLU A C 1
ATOM 738 O O . GLU A 1 98 ? -6.112 -10.620 -6.400 1.00 98.19 98 GLU A O 1
ATOM 743 N N . MET A 1 99 ? -5.490 -8.771 -5.309 1.00 97.56 99 MET A N 1
ATOM 744 C CA . MET A 1 99 ? -4.259 -9.371 -4.779 1.00 97.56 99 MET A CA 1
ATOM 745 C C . MET A 1 99 ? -4.557 -10.554 -3.852 1.00 97.56 99 MET A C 1
ATOM 747 O O . MET A 1 99 ? -3.926 -11.595 -3.995 1.00 97.56 99 MET A O 1
ATOM 751 N N . TRP A 1 100 ? -5.550 -10.461 -2.961 1.00 96.75 100 TRP A N 1
ATOM 752 C CA . TRP A 1 100 ? -5.924 -11.580 -2.080 1.00 96.75 100 TRP A CA 1
ATOM 753 C C . TRP A 1 100 ? -6.422 -12.824 -2.827 1.00 96.75 100 TRP A C 1
ATOM 755 O O . TRP A 1 100 ? -6.296 -13.935 -2.316 1.00 96.75 100 TRP A O 1
ATOM 765 N N . LYS A 1 101 ? -6.965 -12.661 -4.038 1.00 97.62 101 LYS A N 1
ATOM 766 C CA . LYS A 1 101 ? -7.414 -13.774 -4.895 1.00 97.62 101 LYS A CA 1
ATOM 767 C C . LYS A 1 101 ? -6.272 -14.427 -5.683 1.00 97.62 101 LYS A C 1
ATOM 769 O O . LYS A 1 101 ? -6.474 -15.488 -6.272 1.00 97.62 101 LYS A O 1
ATOM 774 N N . ASN A 1 102 ? -5.094 -13.803 -5.724 1.00 97.12 102 ASN A N 1
ATOM 775 C CA . ASN A 1 102 ? -3.964 -14.208 -6.557 1.00 97.12 102 ASN A CA 1
ATOM 776 C C . ASN A 1 102 ? -2.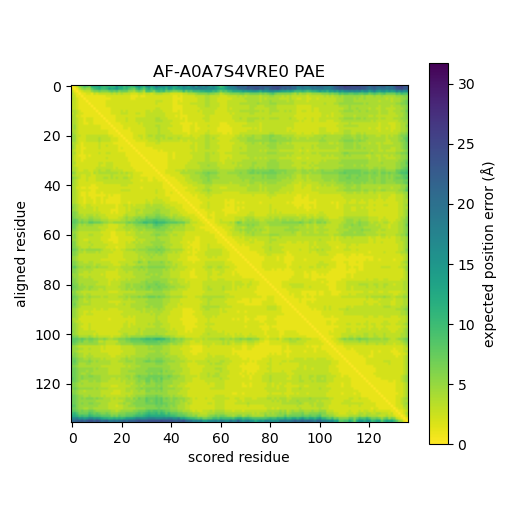745 -14.620 -5.719 1.00 97.12 102 ASN A C 1
ATOM 778 O O . ASN A 1 102 ? -2.701 -14.452 -4.502 1.00 97.12 102 ASN A O 1
ATOM 782 N N . LYS A 1 103 ? -1.742 -15.214 -6.377 1.00 94.31 103 LYS A N 1
ATOM 783 C CA . LYS A 1 103 ? -0.571 -15.779 -5.692 1.00 94.31 103 LYS A CA 1
ATOM 784 C C . LYS A 1 103 ? 0.615 -14.804 -5.688 1.00 94.31 103 LYS A C 1
ATOM 786 O O . LYS A 1 103 ? 1.025 -14.372 -6.770 1.00 94.31 103 LYS A O 1
ATOM 791 N N . PRO A 1 104 ? 1.208 -14.505 -4.515 1.00 93.81 104 PRO A N 1
ATOM 792 C CA . PRO A 1 104 ? 2.472 -13.778 -4.425 1.00 93.81 104 PRO A CA 1
ATOM 793 C C . PRO A 1 104 ? 3.657 -14.653 -4.890 1.00 93.81 104 PRO A C 1
ATOM 795 O O . PRO A 1 104 ? 3.529 -15.879 -4.928 1.00 93.81 104 PRO A O 1
ATOM 798 N N . PRO A 1 105 ? 4.832 -14.066 -5.195 1.00 95.00 105 PRO A N 1
ATOM 799 C CA . PRO A 1 105 ? 5.159 -12.645 -5.071 1.00 95.00 105 PRO A CA 1
ATOM 800 C C . PRO A 1 105 ? 4.532 -11.797 -6.181 1.00 95.00 105 PRO A C 1
ATOM 802 O O . PRO A 1 105 ? 4.541 -12.177 -7.351 1.00 95.00 105 PRO A O 1
ATOM 805 N N . PHE A 1 106 ? 4.038 -10.619 -5.798 1.00 97.12 106 PHE A N 1
ATOM 806 C CA . PHE A 1 106 ? 3.536 -9.618 -6.734 1.00 97.12 106 PHE A CA 1
ATOM 807 C C . PHE A 1 106 ? 4.666 -8.712 -7.210 1.00 97.12 106 PHE A C 1
ATOM 809 O O . PHE A 1 106 ? 5.570 -8.375 -6.442 1.00 97.12 106 PHE A O 1
ATOM 816 N N . ARG A 1 107 ? 4.616 -8.305 -8.477 1.00 96.88 107 ARG A N 1
ATOM 817 C CA . ARG A 1 107 ? 5.649 -7.470 -9.098 1.00 96.88 107 ARG A CA 1
ATOM 818 C C . ARG A 1 107 ? 5.009 -6.261 -9.753 1.00 96.88 107 ARG A C 1
ATOM 820 O O . ARG A 1 107 ? 4.185 -6.424 -10.644 1.00 96.88 107 ARG A O 1
ATOM 827 N N . LEU A 1 108 ? 5.410 -5.068 -9.325 1.00 97.62 108 LEU A N 1
ATOM 828 C CA . LEU A 1 108 ? 5.110 -3.824 -10.027 1.00 97.62 108 LEU A CA 1
ATOM 829 C C . LEU A 1 108 ? 6.224 -3.572 -11.045 1.00 97.62 108 LEU A C 1
ATOM 831 O O . LEU A 1 108 ? 7.378 -3.391 -10.657 1.00 97.62 108 LEU A O 1
ATOM 835 N N . VAL A 1 109 ? 5.883 -3.597 -12.329 1.00 97.31 109 VAL A N 1
ATOM 836 C CA . VAL A 1 109 ? 6.834 -3.449 -13.436 1.00 97.31 109 VAL A CA 1
ATOM 837 C C . VAL A 1 109 ? 6.523 -2.199 -14.245 1.00 97.31 109 VAL A C 1
ATOM 839 O O . VAL A 1 109 ? 5.362 -1.853 -14.449 1.00 97.31 109 VAL A O 1
ATOM 842 N N . LEU A 1 110 ? 7.571 -1.527 -14.711 1.00 97.38 110 LEU A N 1
ATOM 843 C CA . LEU A 1 110 ? 7.491 -0.342 -15.560 1.00 97.38 110 LEU A CA 1
ATOM 844 C C . LEU A 1 110 ? 8.228 -0.637 -16.860 1.00 97.38 110 LEU A C 1
ATOM 846 O O . LEU A 1 110 ? 9.306 -1.232 -16.838 1.00 97.38 110 LEU A O 1
ATOM 850 N N . ASN A 1 111 ? 7.657 -0.211 -17.983 1.00 95.81 111 ASN A N 1
ATOM 851 C CA . ASN A 1 111 ? 8.405 -0.141 -19.233 1.00 95.81 111 ASN A CA 1
ATOM 852 C C . ASN A 1 111 ? 9.269 1.134 -19.257 1.00 95.81 111 ASN A C 1
ATOM 854 O O . ASN A 1 111 ? 9.190 1.974 -18.355 1.00 95.81 111 ASN A O 1
ATOM 858 N N . LYS A 1 112 ? 10.074 1.295 -20.315 1.00 95.12 112 LYS A N 1
ATOM 859 C CA . LYS A 1 112 ? 10.960 2.455 -20.451 1.00 95.12 112 LYS A CA 1
ATOM 860 C C . LYS A 1 112 ? 10.196 3.785 -20.385 1.00 95.12 112 LYS A C 1
ATOM 862 O O . LYS A 1 112 ? 10.559 4.635 -19.581 1.00 95.12 112 LYS A O 1
ATOM 867 N N . ALA A 1 113 ? 9.124 3.931 -21.166 1.00 96.56 113 ALA A N 1
ATOM 868 C CA . ALA A 1 113 ? 8.339 5.166 -21.224 1.00 96.56 113 ALA A CA 1
ATOM 869 C C . ALA A 1 113 ? 7.788 5.581 -19.845 1.00 96.56 113 ALA A C 1
ATOM 871 O O . ALA A 1 113 ? 8.009 6.707 -19.410 1.00 96.56 113 ALA A O 1
ATOM 872 N N . ALA A 1 114 ? 7.168 4.645 -19.120 1.00 97.06 114 ALA A N 1
ATOM 873 C CA . ALA A 1 114 ? 6.646 4.873 -17.775 1.00 97.06 114 ALA A CA 1
ATOM 874 C C . ALA A 1 114 ? 7.764 5.216 -16.775 1.00 97.06 114 ALA A C 1
ATOM 876 O O . ALA A 1 114 ? 7.610 6.092 -15.925 1.00 97.06 114 ALA A O 1
ATOM 877 N N . SER A 1 115 ? 8.912 4.535 -16.876 1.00 96.25 115 SER A N 1
ATOM 878 C CA . SER A 1 115 ? 10.062 4.796 -16.004 1.00 96.25 115 SER A CA 1
ATOM 879 C C . SER A 1 115 ? 10.710 6.162 -16.256 1.00 96.25 115 SER A C 1
ATOM 881 O O . SER A 1 115 ? 11.156 6.796 -15.301 1.00 96.25 115 SER A O 1
ATOM 883 N N . ASP A 1 116 ? 10.721 6.635 -17.507 1.00 96.38 116 ASP A N 1
ATOM 884 C CA . ASP A 1 116 ? 11.236 7.957 -17.873 1.00 96.38 116 ASP A CA 1
ATOM 885 C C . ASP A 1 116 ? 10.320 9.065 -17.317 1.00 96.38 116 ASP A C 1
ATOM 887 O O . ASP A 1 116 ? 10.809 10.040 -16.745 1.00 96.38 116 ASP A O 1
ATOM 891 N N . GLU A 1 117 ? 8.995 8.891 -17.410 1.00 97.75 117 GLU A N 1
ATOM 892 C CA . GLU A 1 117 ? 8.001 9.853 -16.901 1.00 97.75 117 GLU A CA 1
ATOM 893 C C . GLU A 1 117 ? 8.103 10.050 -15.380 1.00 97.75 117 GLU A C 1
ATOM 895 O O . GLU A 1 117 ? 7.910 11.153 -14.867 1.00 97.75 117 GLU A O 1
ATOM 900 N N . ILE A 1 118 ? 8.472 8.995 -14.648 1.00 96.75 118 ILE A N 1
ATOM 901 C CA . ILE A 1 118 ? 8.561 9.003 -13.185 1.00 96.75 118 ILE A CA 1
ATOM 902 C C . ILE A 1 118 ? 9.996 8.801 -12.659 1.00 96.75 118 ILE A C 1
ATOM 904 O O . ILE A 1 118 ? 10.213 8.315 -11.543 1.00 96.75 118 ILE A O 1
ATOM 908 N N . ALA A 1 119 ? 10.997 9.239 -13.430 1.00 96.12 119 ALA A N 1
ATOM 909 C CA . ALA A 1 119 ? 12.418 8.950 -13.207 1.00 96.12 119 ALA A CA 1
ATOM 910 C C . ALA A 1 119 ? 12.927 9.244 -11.784 1.00 96.12 119 ALA A C 1
ATOM 912 O O . ALA A 1 119 ? 13.738 8.486 -11.245 1.00 96.12 119 ALA A O 1
ATOM 913 N N . TRP A 1 120 ? 12.439 10.310 -11.133 1.00 96.12 120 TRP A N 1
ATOM 914 C CA . TRP A 1 120 ? 12.815 10.616 -9.747 1.00 96.12 120 TRP A CA 1
ATOM 915 C C . TRP A 1 120 ? 12.420 9.494 -8.781 1.00 96.12 120 TRP A C 1
ATOM 917 O O . TRP A 1 120 ? 13.238 9.083 -7.957 1.00 96.12 120 TRP A O 1
ATOM 927 N N . HIS A 1 121 ? 11.201 8.956 -8.907 1.00 96.38 121 HIS A N 1
ATOM 928 C CA . HIS A 1 121 ? 10.736 7.852 -8.069 1.00 96.38 121 HIS A CA 1
ATOM 929 C C . HIS A 1 121 ? 11.554 6.595 -8.354 1.00 96.38 121 HIS A C 1
ATOM 931 O O . HIS A 1 121 ? 12.009 5.940 -7.419 1.00 96.38 121 HIS A O 1
ATOM 937 N N . CYS A 1 122 ? 11.816 6.291 -9.628 1.00 96.00 122 CYS A N 1
ATOM 938 C CA . CYS A 1 122 ? 12.653 5.154 -9.999 1.00 96.00 122 CYS A CA 1
ATOM 939 C C . CYS A 1 122 ? 14.063 5.262 -9.397 1.00 96.00 122 CYS A C 1
ATOM 941 O O . CYS A 1 122 ? 14.546 4.307 -8.784 1.00 96.00 122 CYS A O 1
ATOM 943 N N . LYS A 1 123 ? 14.697 6.441 -9.471 1.00 95.19 123 LYS A N 1
ATOM 944 C CA . LYS A 1 123 ? 15.996 6.708 -8.832 1.00 95.19 123 LYS A CA 1
ATOM 945 C C . LYS A 1 123 ? 15.917 6.565 -7.311 1.00 95.19 123 LYS A C 1
ATOM 947 O O . LYS A 1 123 ? 16.790 5.939 -6.713 1.00 95.19 123 LYS A O 1
ATOM 952 N N . HIS A 1 124 ? 14.869 7.103 -6.687 1.00 95.56 124 HIS A N 1
ATOM 953 C CA . HIS A 1 124 ? 14.656 7.024 -5.243 1.00 95.56 124 HIS A CA 1
ATOM 954 C C . HIS A 1 124 ? 14.510 5.575 -4.758 1.00 95.56 124 HIS A C 1
ATOM 956 O O . HIS A 1 124 ? 15.183 5.159 -3.815 1.00 95.56 124 HIS A O 1
ATOM 962 N N . TYR A 1 125 ? 13.668 4.785 -5.424 1.00 95.88 125 TYR A N 1
ATOM 963 C CA . TYR A 1 125 ? 13.418 3.387 -5.078 1.00 95.88 125 TYR A CA 1
ATOM 964 C C . TYR A 1 125 ? 14.622 2.488 -5.366 1.00 95.88 125 TYR A C 1
ATOM 966 O O . TYR A 1 125 ? 14.924 1.596 -4.571 1.00 95.88 125 TYR A O 1
ATOM 974 N N . THR A 1 126 ? 15.365 2.764 -6.438 1.00 94.56 126 THR A N 1
ATOM 975 C CA . THR A 1 126 ? 16.617 2.055 -6.743 1.00 94.56 126 THR A CA 1
ATOM 976 C C . THR A 1 126 ? 17.677 2.338 -5.683 1.00 94.56 126 THR A C 1
ATOM 978 O O . THR A 1 126 ? 18.274 1.405 -5.154 1.00 94.56 126 THR A O 1
ATOM 981 N N . GLY A 1 127 ? 17.848 3.602 -5.277 1.00 93.44 127 GLY A N 1
ATOM 982 C CA . GLY A 1 127 ? 18.779 3.981 -4.206 1.00 93.44 127 GLY A CA 1
ATOM 983 C C . GLY A 1 127 ? 18.456 3.356 -2.843 1.00 93.44 127 GLY A C 1
ATOM 984 O O . GLY A 1 127 ? 19.340 3.228 -2.002 1.00 93.44 127 GLY A O 1
ATOM 985 N N . ARG A 1 128 ? 17.206 2.925 -2.625 1.00 91.38 128 ARG A N 1
ATOM 986 C CA . ARG A 1 128 ? 16.766 2.193 -1.423 1.00 91.38 128 ARG A CA 1
ATOM 987 C C . ARG A 1 128 ? 16.827 0.666 -1.559 1.00 91.38 128 ARG A C 1
ATOM 989 O O . ARG A 1 128 ? 16.476 -0.031 -0.609 1.00 91.38 128 ARG A O 1
ATOM 996 N N . GLY A 1 129 ? 17.229 0.142 -2.718 1.00 93.69 129 GLY A N 1
ATOM 997 C CA . GLY A 1 129 ? 17.314 -1.299 -2.976 1.00 93.69 129 GLY A CA 1
ATOM 998 C C . GLY A 1 129 ? 15.962 -2.007 -3.138 1.00 93.69 129 GLY A C 1
ATOM 999 O O . GLY A 1 129 ? 15.904 -3.230 -3.045 1.00 93.69 129 GLY A O 1
ATOM 1000 N N . VAL A 1 130 ? 14.874 -1.265 -3.377 1.00 94.44 130 VAL A N 1
ATOM 1001 C CA . VAL A 1 130 ? 13.504 -1.805 -3.536 1.00 94.44 130 VAL A CA 1
ATOM 1002 C C . VAL A 1 130 ? 13.022 -1.820 -4.993 1.00 94.44 130 VAL A C 1
ATOM 1004 O O . VAL A 1 130 ? 11.897 -2.222 -5.274 1.00 94.44 130 VAL A O 1
ATOM 1007 N N . MET A 1 131 ? 13.869 -1.393 -5.931 1.00 95.31 131 MET A N 1
ATOM 1008 C CA . MET A 1 131 ? 13.632 -1.439 -7.375 1.00 95.31 131 MET A CA 1
ATOM 1009 C C . MET A 1 131 ? 14.905 -1.904 -8.086 1.00 95.31 131 MET A C 1
ATOM 1011 O O . MET A 1 131 ? 16.012 -1.591 -7.646 1.00 95.31 131 MET A O 1
ATOM 1015 N N . LYS A 1 132 ? 14.743 -2.662 -9.175 1.00 93.19 132 LYS A N 1
ATOM 1016 C CA . LYS A 1 132 ? 15.834 -3.133 -10.036 1.00 93.19 132 LYS A CA 1
ATOM 1017 C C . LYS A 1 132 ? 15.556 -2.745 -11.482 1.00 93.19 132 LYS A C 1
ATOM 1019 O O . LYS A 1 132 ? 14.413 -2.841 -11.925 1.00 93.19 132 LYS A O 1
ATOM 1024 N N . PHE A 1 133 ? 16.608 -2.362 -12.195 1.00 90.50 133 PHE A N 1
ATOM 1025 C CA . PHE A 1 133 ? 16.583 -2.174 -13.640 1.00 90.50 133 PHE A CA 1
ATOM 1026 C C . PHE A 1 133 ? 17.085 -3.435 -14.341 1.00 90.50 133 PHE A C 1
ATOM 1028 O O . PHE A 1 133 ? 17.985 -4.108 -13.839 1.00 90.50 133 PHE A O 1
ATOM 1035 N N . TYR A 1 134 ? 16.497 -3.726 -15.495 1.00 86.88 134 TYR A N 1
ATOM 1036 C CA . TYR A 1 134 ? 16.949 -4.768 -16.407 1.00 86.88 134 TYR A CA 1
ATOM 1037 C C . TYR A 1 134 ? 17.240 -4.096 -17.744 1.00 86.88 134 TYR A C 1
A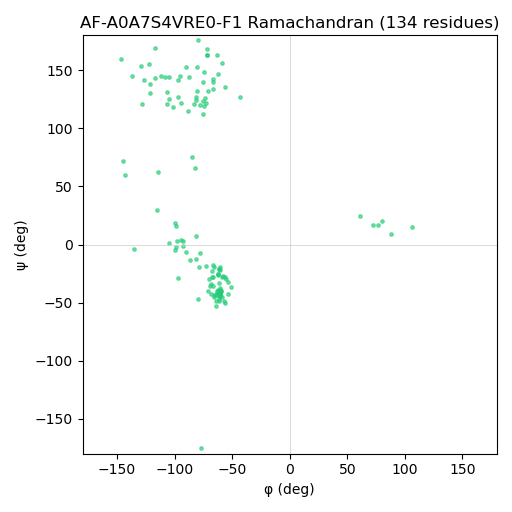TOM 1039 O O . TYR A 1 134 ? 16.420 -3.307 -18.218 1.00 86.88 134 TYR A O 1
ATOM 1047 N N . GLU A 1 135 ? 18.414 -4.365 -18.306 1.00 79.31 135 GLU A N 1
ATOM 1048 C CA . GLU A 1 135 ? 18.734 -3.931 -19.663 1.00 79.31 135 GLU A CA 1
ATOM 1049 C C . GLU A 1 135 ? 17.841 -4.687 -20.653 1.00 79.31 135 GLU A C 1
ATOM 1051 O O . GLU A 1 135 ? 17.541 -5.868 -20.451 1.00 79.31 135 GLU A O 1
ATOM 1056 N N . SER A 1 136 ? 17.361 -3.971 -21.668 1.00 62.06 136 SER A N 1
ATOM 1057 C CA . SER A 1 136 ? 16.571 -4.521 -22.774 1.00 62.06 136 SER A CA 1
ATOM 1058 C C . SER A 1 136 ? 17.452 -5.164 -23.829 1.00 62.06 136 SER A C 1
ATOM 1060 O O . SER A 1 136 ? 18.442 -4.491 -24.199 1.00 62.06 136 SER A O 1
#

Radius of gyration: 17.48 Å; Cα contacts (8 Å, |Δi|>4): 149; chains: 1; bounding box: 37×30×50 Å

Sequence (136 aa):
TQQSLLAQYRPDLMHLPTTNGEHCTGDGIKMGEAIGGKSIDLEWVQVHPTGLVKPDDPDAKIKFLAAEALRGVGGLVLDANGKRFANELGRRDYVTGEMWKNKPPFRLVLNKAASDEIAWHCKHYTGRGVMKFYES

Foldseek 3Di:
DVLALCCVQPVVCVQAAEQDDPPPRCVVVVVCVVVVHDDDDSNDDFDAQAFFQQPVHRPDSHGHGDDLLLVVLPWFKAAPVRDGQDNSPDDRVRNNVSVVVTHDPIDTDDDPRSCVVVVVSQVVCVVVRRDDDDDD

InterPro domains:
  IPR003953 FAD-dependent oxidoreductase 2, FAD-binding domain [PF00890] (4-104)
  IPR027477 Succinate dehydrogenase/fumarate reductase flavoprotein, catalytic domain superfamily [G3DSA:3.90.700.10] (45-132)
  IPR027477 Succinate dehydrogenase/fumarate reductase flavoprotein, catalytic domain superfamily [SSF56425] (42-132)
  IPR036188 FAD/NAD(P)-binding domain superfamily [G3DSA:3.50.50.60] (3-44)
  IPR036188 FAD/NAD(P)-binding domain superfamily [SSF51905] (9-57)
  IPR050315 FAD-dependent oxidoreductase 2 [PTHR43400] (2-135)

Mean predicted aligned error: 3.42 Å

Solvent-accessible surface area (backbone atoms only — not comparable to full-atom values): 8395 Å² total; per-residue (Å²): 113,99,78,34,58,54,60,72,52,39,50,88,56,67,83,58,66,38,72,64,63,92,82,76,65,54,62,69,60,53,55,40,44,75,74,72,44,84,88,75,71,75,63,72,71,88,58,72,66,49,57,45,62,32,84,92,50,66,79,52,58,62,26,56,70,53,60,69,61,54,35,72,54,61,23,45,53,22,36,58,86,70,42,76,74,64,64,65,85,50,56,46,68,55,42,34,53,43,51,74,77,50,54,73,64,70,41,81,45,61,52,71,70,32,40,62,78,42,39,68,58,54,52,54,35,37,78,69,59,58,46,85,88,76,90,132

pLDDT: mean 95.0, std 5.69, range [59.28, 98.19]

Organism: NCBI:txid311494